Protein AF-A0A350DJL6-F1 (afdb_monomer)

Nearest PDB structures (foldseek):
  5c21-assembly1_B  TM=4.612E-01  e=9.098E-01  Escherichia coli
  5c22-assembly3_C  TM=5.040E-01  e=2.801E+00  Escherichia coli
  5c22-assembly4_D  TM=4.609E-01  e=2.982E+00  Escherichia coli

pLDDT: mean 71.17, std 8.46, range [38.34, 85.5]

Secondary structure (DSSP, 8-state):
-----SSHHHHHHHHHHHHHHHHHHHHHHHHHHHHHHHHHHHHHHHHHHHHHHHHHHHHHHHHHHHHHHTTTS-TTSHHHHHHHHHHHHHHHHHHHHHHHHHH-EEEE-TTS-EEEEPPPPHHHHHHHHHHHHHHHHHHHHHHHHHHHH-

Solvent-accessible surface area (backbone atoms only — not comparable to full-atom values): 8421 Å² total; per-residue (Å²): 139,89,84,92,76,85,69,67,65,61,58,56,49,52,52,52,51,52,50,54,51,50,51,50,50,50,50,53,51,50,52,50,50,52,50,53,52,54,53,52,53,38,51,51,54,55,50,50,43,54,51,49,37,55,52,28,52,52,49,36,52,49,39,53,50,53,50,61,72,46,66,90,58,65,60,86,34,80,65,47,46,54,42,52,53,49,35,52,52,27,51,53,48,34,54,53,38,52,51,47,55,72,70,24,43,82,42,69,47,98,88,72,48,77,43,65,40,63,72,63,54,76,74,54,43,57,52,51,52,54,50,48,56,55,44,67,68,44,50,61,55,53,53,51,50,54,65,74,57,110

Sequence (150 aa):
MATTHNIENKRYRSLIVSIALFLSLIGALLAFTFYTSSLLERNTVLIDQTNQVANSAQAVIKDLFDLDNSYGEDTNSPHIQRVLERLEQNATLITSSINAIEQGGEITDIDGKRYNLPSINSQSQTQITAANEQWQLLEPKIQAYLKDAD

Mean predicted aligned error: 13.46 Å

Radius of gyration: 29.12 Å; Cα contacts (8 Å, |Δi|>4): 93; chains: 1; bounding box: 57×27×102 Å

Structure (mmCIF, N/CA/C/O backbone):
data_AF-A0A350DJL6-F1
#
_entry.id   AF-A0A350DJL6-F1
#
loop_
_atom_site.group_PDB
_atom_site.id
_atom_site.type_symbol
_atom_site.label_atom_id
_atom_site.label_alt_id
_atom_site.label_comp_id
_atom_site.label_asym_id
_atom_site.label_entity_id
_atom_site.label_seq_id
_atom_site.pdbx_PDB_ins_code
_atom_site.Cartn_x
_atom_site.Cartn_y
_atom_site.Cartn_z
_atom_site.occupancy
_atom_site.B_iso_or_equiv
_atom_site.auth_seq_id
_atom_site.auth_comp_id
_atom_site.auth_asym_id
_atom_site.auth_atom_id
_atom_site.pdbx_PDB_model_num
ATOM 1 N N . MET A 1 1 ? 30.913 -11.744 -77.951 1.00 38.34 1 MET A N 1
ATOM 2 C CA . MET A 1 1 ? 31.563 -11.443 -76.657 1.00 38.34 1 MET A CA 1
ATOM 3 C C . MET A 1 1 ? 30.514 -10.822 -75.754 1.00 38.34 1 MET A C 1
ATOM 5 O O . MET A 1 1 ? 29.987 -9.775 -76.099 1.00 38.34 1 MET A O 1
ATOM 9 N N . ALA A 1 2 ? 30.124 -11.523 -74.690 1.00 45.09 2 ALA A N 1
ATOM 10 C CA . ALA A 1 2 ? 29.092 -11.082 -73.758 1.00 45.09 2 ALA A CA 1
ATOM 11 C C . ALA A 1 2 ? 29.742 -10.352 -72.577 1.00 45.09 2 ALA A C 1
ATOM 13 O O . ALA A 1 2 ? 30.612 -10.913 -71.917 1.00 45.09 2 ALA A O 1
ATOM 14 N N . THR A 1 3 ? 29.312 -9.122 -72.301 1.00 50.50 3 THR A N 1
ATOM 15 C CA . THR A 1 3 ? 29.663 -8.387 -71.078 1.00 50.50 3 THR A CA 1
ATOM 16 C C . THR A 1 3 ? 28.389 -7.862 -70.425 1.00 50.50 3 THR A C 1
ATOM 18 O O . THR A 1 3 ? 28.054 -6.684 -70.517 1.00 50.50 3 THR A O 1
ATOM 21 N N . THR A 1 4 ? 27.643 -8.753 -69.776 1.00 51.69 4 THR A N 1
ATOM 22 C CA . THR A 1 4 ? 26.558 -8.400 -68.854 1.00 51.69 4 THR A CA 1
ATOM 23 C C . THR A 1 4 ? 27.162 -8.138 -67.479 1.00 51.69 4 THR A C 1
ATOM 25 O O . THR A 1 4 ? 27.390 -9.073 -66.715 1.00 51.69 4 THR A O 1
ATOM 28 N N . HIS A 1 5 ? 27.462 -6.876 -67.160 1.00 51.88 5 HIS A N 1
ATOM 29 C CA . HIS A 1 5 ? 28.009 -6.501 -65.854 1.00 51.88 5 HIS A CA 1
ATOM 30 C C . HIS A 1 5 ? 27.141 -5.454 -65.129 1.00 51.88 5 HIS A C 1
ATOM 32 O O . HIS A 1 5 ? 27.034 -4.303 -65.538 1.00 51.88 5 HIS A O 1
ATOM 38 N N . ASN A 1 6 ? 26.619 -5.868 -63.966 1.00 55.53 6 ASN A N 1
ATOM 39 C CA . ASN A 1 6 ? 26.509 -5.080 -62.727 1.00 55.53 6 ASN A CA 1
ATOM 40 C C . ASN A 1 6 ? 25.494 -3.921 -62.587 1.00 55.53 6 ASN A C 1
ATOM 42 O O . ASN A 1 6 ? 25.710 -3.047 -61.745 1.00 55.53 6 ASN A O 1
ATOM 46 N N . ILE A 1 7 ? 24.352 -3.919 -63.283 1.00 54.00 7 ILE A N 1
ATOM 47 C CA . ILE A 1 7 ? 23.294 -2.910 -63.017 1.00 54.00 7 ILE A CA 1
ATOM 48 C C . ILE A 1 7 ? 22.159 -3.432 -62.113 1.00 54.00 7 ILE A C 1
ATOM 50 O O . ILE A 1 7 ? 21.553 -2.655 -61.374 1.00 54.00 7 ILE A O 1
ATOM 54 N N . GLU A 1 8 ? 21.925 -4.743 -62.043 1.00 54.84 8 GLU A N 1
ATOM 55 C CA . GLU A 1 8 ? 20.789 -5.286 -61.279 1.00 54.84 8 GLU A CA 1
ATOM 56 C C . GLU A 1 8 ? 21.027 -5.323 -59.757 1.00 54.84 8 GLU A C 1
ATOM 58 O O . GLU A 1 8 ? 20.128 -5.010 -58.979 1.00 54.84 8 GLU A O 1
ATOM 63 N N . ASN A 1 9 ? 22.259 -5.568 -59.303 1.00 58.09 9 ASN A N 1
ATOM 64 C CA . ASN A 1 9 ? 22.575 -5.756 -57.878 1.00 58.09 9 ASN A CA 1
ATOM 65 C C . ASN A 1 9 ? 22.381 -4.478 -57.018 1.00 58.09 9 ASN A C 1
ATOM 67 O O . ASN A 1 9 ? 22.028 -4.546 -55.842 1.00 58.09 9 ASN A O 1
ATOM 71 N N . LYS A 1 10 ? 22.537 -3.276 -57.598 1.00 61.97 10 LYS A N 1
ATOM 72 C CA . LYS A 1 10 ? 22.374 -2.004 -56.858 1.00 61.97 10 LYS A CA 1
ATOM 73 C C . LYS A 1 10 ? 20.912 -1.687 -56.508 1.00 61.97 10 LYS A C 1
ATOM 75 O O . LYS A 1 10 ? 20.663 -1.131 -55.439 1.00 61.97 10 LYS A O 1
ATOM 80 N N . ARG A 1 11 ? 19.951 -2.051 -57.369 1.00 62.94 11 ARG A N 1
ATOM 81 C CA . ARG A 1 11 ? 18.513 -1.787 -57.139 1.00 62.94 11 ARG A CA 1
ATOM 82 C C . ARG A 1 11 ? 17.949 -2.692 -56.046 1.00 62.94 11 ARG A C 1
ATOM 84 O O . ARG A 1 11 ? 17.307 -2.193 -55.126 1.00 62.94 11 ARG A O 1
ATOM 91 N N . TYR A 1 12 ? 18.269 -3.986 -56.088 1.00 70.88 12 TYR A N 1
ATOM 92 C CA . TYR A 1 12 ? 17.877 -4.930 -55.036 1.00 70.88 12 TYR A CA 1
ATOM 93 C C . TYR A 1 12 ? 18.539 -4.606 -53.695 1.00 70.88 12 TYR A C 1
ATOM 95 O O . TYR A 1 12 ? 17.881 -4.657 -52.661 1.00 70.88 12 TYR A O 1
ATOM 103 N N . ARG A 1 13 ? 19.805 -4.169 -53.69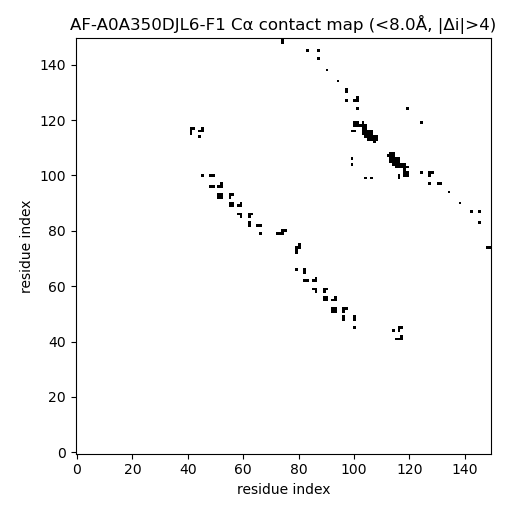4 1.00 74.56 13 ARG A N 1
ATOM 104 C CA . ARG A 1 13 ? 20.486 -3.723 -52.471 1.00 74.56 13 ARG A CA 1
ATOM 105 C C . ARG A 1 13 ? 19.806 -2.510 -51.829 1.00 74.56 13 ARG A C 1
ATOM 107 O O . ARG A 1 13 ? 19.656 -2.490 -50.613 1.00 74.56 13 ARG A O 1
ATOM 114 N N . SER A 1 14 ? 19.360 -1.528 -52.616 1.00 69.12 14 SER A N 1
ATOM 115 C CA . SER A 1 14 ? 18.615 -0.372 -52.087 1.00 69.12 14 SER A CA 1
ATOM 116 C C . SER A 1 14 ? 17.264 -0.779 -51.498 1.00 69.12 14 SER A C 1
ATOM 118 O O . SER A 1 14 ? 16.883 -0.275 -50.444 1.00 69.12 14 SER A O 1
ATOM 120 N N . LEU A 1 15 ? 16.561 -1.712 -52.149 1.00 75.62 15 LEU A N 1
ATOM 121 C CA . LEU A 1 15 ? 15.303 -2.260 -51.644 1.00 75.62 15 LEU A CA 1
ATOM 122 C C . LEU A 1 15 ? 15.523 -2.976 -50.302 1.00 75.62 15 LEU A C 1
ATOM 124 O O . LEU A 1 15 ? 14.853 -2.667 -49.321 1.00 75.62 15 LEU A O 1
ATOM 128 N N . ILE A 1 16 ? 16.514 -3.866 -50.227 1.00 80.56 16 ILE A N 1
ATOM 129 C CA . ILE A 1 16 ? 16.840 -4.623 -49.010 1.00 80.56 16 ILE A CA 1
ATOM 130 C C . ILE A 1 16 ? 17.236 -3.683 -47.864 1.00 80.56 16 ILE A C 1
ATOM 132 O O . ILE A 1 16 ? 16.768 -3.864 -46.744 1.00 80.56 16 ILE A O 1
ATOM 136 N N . VAL A 1 17 ? 18.038 -2.647 -48.135 1.00 81.12 17 VAL A N 1
ATOM 137 C CA . VAL A 1 17 ? 18.412 -1.643 -47.124 1.00 81.12 17 VAL A CA 1
ATOM 138 C C . VAL A 1 17 ? 17.185 -0.881 -46.620 1.00 81.12 17 VAL A C 1
ATOM 140 O O . VAL A 1 17 ? 17.057 -0.682 -45.416 1.00 81.12 17 VAL A O 1
ATOM 143 N N . SER A 1 18 ? 16.257 -0.502 -47.504 1.00 72.12 18 SER A N 1
ATOM 144 C CA . SER A 1 18 ? 15.024 0.180 -47.092 1.00 72.12 18 SER A CA 1
ATOM 145 C C . SER A 1 18 ? 14.106 -0.710 -46.248 1.00 72.12 18 SER A C 1
ATOM 147 O O . SER A 1 18 ? 13.567 -0.245 -45.248 1.00 72.12 18 SER A O 1
ATOM 149 N N . ILE A 1 19 ? 13.998 -2.002 -46.583 1.00 80.94 19 ILE A N 1
ATOM 150 C CA . ILE A 1 19 ? 13.226 -2.983 -45.811 1.00 80.94 19 ILE A CA 1
ATOM 151 C C . ILE A 1 19 ? 13.868 -3.200 -44.440 1.00 80.94 19 ILE A C 1
ATOM 153 O O . ILE A 1 19 ? 13.172 -3.164 -43.432 1.00 80.94 19 ILE A O 1
ATOM 157 N N . ALA A 1 20 ? 15.189 -3.375 -44.376 1.00 82.56 20 ALA A N 1
ATOM 158 C CA . ALA A 1 20 ? 15.901 -3.543 -43.112 1.00 82.56 20 ALA A CA 1
ATOM 159 C C . ALA A 1 20 ? 15.762 -2.307 -42.208 1.00 82.56 20 ALA A C 1
ATOM 161 O O . ALA A 1 20 ? 15.529 -2.440 -41.008 1.00 82.56 20 ALA A O 1
ATOM 162 N N . LEU A 1 21 ? 15.849 -1.105 -42.787 1.00 82.75 21 LEU A N 1
ATOM 163 C CA . LEU A 1 21 ? 15.653 0.147 -42.061 1.00 82.75 21 LEU A CA 1
ATOM 164 C C . LEU A 1 21 ? 14.215 0.276 -41.549 1.00 82.75 21 LEU A C 1
ATOM 166 O O . LEU A 1 21 ? 14.009 0.627 -40.392 1.00 82.75 21 LEU A O 1
ATOM 170 N N . PHE A 1 22 ? 13.229 -0.06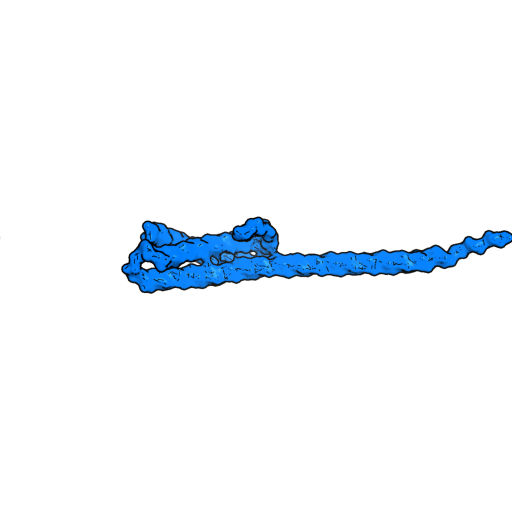8 -42.376 1.00 82.88 22 PHE A N 1
ATOM 171 C CA . PHE A 1 22 ? 11.820 -0.051 -41.993 1.00 82.88 22 PHE A CA 1
ATOM 172 C C . PHE A 1 22 ? 11.505 -1.063 -40.882 1.00 82.88 22 PHE A C 1
ATOM 174 O O . PHE A 1 22 ? 10.864 -0.710 -39.895 1.00 82.88 22 PHE A O 1
ATOM 181 N N . LEU A 1 23 ? 12.014 -2.294 -40.988 1.00 85.50 23 LEU A N 1
ATOM 182 C CA . LEU A 1 23 ? 11.863 -3.323 -39.955 1.00 85.50 23 LEU A CA 1
ATOM 183 C C . LEU A 1 23 ? 12.541 -2.922 -38.641 1.00 85.50 23 LEU A C 1
ATOM 185 O O . LEU A 1 23 ? 11.974 -3.145 -37.574 1.00 85.50 23 LEU A O 1
ATOM 189 N N . SER A 1 24 ? 13.714 -2.286 -38.708 1.00 83.12 24 SER A N 1
ATOM 190 C CA . SER A 1 24 ? 14.387 -1.729 -37.529 1.00 83.12 24 SER A CA 1
ATOM 191 C C . SER A 1 24 ? 13.529 -0.656 -36.852 1.00 83.12 24 SER A C 1
ATOM 193 O O . SER A 1 24 ? 13.359 -0.664 -35.634 1.00 83.12 24 SER A O 1
ATOM 195 N N . LEU A 1 25 ? 12.907 0.218 -37.648 1.00 81.94 25 LEU A N 1
ATOM 196 C CA . LEU A 1 25 ? 12.036 1.279 -37.147 1.00 81.94 25 LEU A CA 1
ATOM 197 C C . LEU A 1 25 ? 10.765 0.718 -36.492 1.00 81.94 25 LEU A C 1
ATOM 199 O O . LE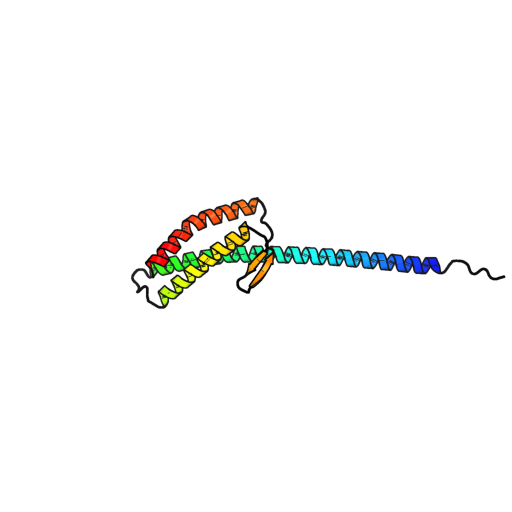U A 1 25 ? 10.379 1.178 -35.421 1.00 81.94 25 LEU A O 1
ATOM 203 N N . ILE A 1 26 ? 10.161 -0.320 -37.081 1.00 80.62 26 ILE A N 1
ATOM 204 C CA . ILE A 1 26 ? 9.037 -1.054 -36.477 1.00 80.62 26 ILE A CA 1
ATOM 205 C C . ILE A 1 26 ? 9.461 -1.702 -35.157 1.00 80.62 26 ILE A C 1
ATOM 207 O O . ILE A 1 26 ? 8.751 -1.578 -34.162 1.00 80.62 26 ILE A O 1
ATOM 211 N N . GLY A 1 27 ? 10.617 -2.370 -35.129 1.00 81.75 27 GLY A N 1
ATOM 212 C CA . GLY A 1 27 ? 11.143 -3.000 -33.919 1.00 81.75 27 GLY A CA 1
ATOM 213 C C . GLY A 1 27 ? 11.352 -1.994 -32.786 1.00 81.75 27 GLY A C 1
ATOM 214 O O . GLY A 1 27 ? 10.934 -2.243 -31.656 1.00 81.75 27 GLY A O 1
ATOM 215 N N . ALA A 1 28 ? 11.919 -0.827 -33.099 1.00 78.56 28 ALA A N 1
ATOM 216 C CA . ALA A 1 28 ? 12.086 0.263 -32.142 1.00 78.56 28 ALA A CA 1
ATOM 217 C C . ALA A 1 28 ? 10.738 0.793 -31.627 1.00 78.56 28 ALA A C 1
ATOM 219 O O . ALA A 1 28 ? 10.581 1.011 -30.426 1.00 78.56 28 ALA A O 1
ATOM 220 N N . LEU A 1 29 ? 9.748 0.953 -32.512 1.00 76.62 29 LEU A N 1
ATOM 221 C CA . LEU A 1 29 ? 8.416 1.427 -32.138 1.00 76.62 29 LEU A CA 1
ATOM 222 C C . LEU A 1 29 ? 7.681 0.426 -31.238 1.00 76.62 29 LEU A C 1
ATOM 224 O O . LEU A 1 29 ? 7.036 0.824 -30.270 1.00 76.62 29 LEU A O 1
ATOM 228 N N . LEU A 1 30 ? 7.800 -0.873 -31.527 1.00 74.56 30 LEU A N 1
ATOM 229 C CA . LEU A 1 30 ? 7.231 -1.939 -30.703 1.00 74.56 30 LEU A CA 1
ATOM 230 C C . LEU A 1 30 ? 7.888 -1.983 -29.327 1.00 74.56 30 LEU A C 1
ATOM 232 O O . LEU A 1 30 ? 7.180 -2.024 -28.326 1.00 74.56 30 LEU A O 1
ATOM 236 N N . ALA A 1 31 ? 9.219 -1.917 -29.262 1.00 69.81 31 ALA A N 1
ATOM 237 C CA . ALA A 1 31 ? 9.944 -1.873 -27.996 1.00 69.81 31 ALA A CA 1
ATOM 238 C C . ALA A 1 31 ? 9.536 -0.656 -27.152 1.00 69.81 31 ALA A C 1
ATOM 240 O O . ALA A 1 31 ? 9.289 -0.792 -25.956 1.00 69.81 31 ALA A O 1
ATOM 241 N N . PHE A 1 32 ? 9.398 0.515 -27.781 1.00 70.06 32 PHE A N 1
ATOM 242 C CA . PHE A 1 32 ? 8.912 1.721 -27.116 1.00 70.06 32 PHE A CA 1
ATOM 243 C C . PHE A 1 32 ? 7.475 1.554 -26.613 1.00 70.06 32 PHE A C 1
ATOM 245 O O . PHE A 1 32 ? 7.194 1.837 -25.453 1.00 70.06 32 PHE A O 1
ATOM 252 N N . THR A 1 33 ? 6.582 1.029 -27.454 1.00 64.12 33 THR A N 1
ATOM 253 C CA . THR A 1 33 ? 5.176 0.800 -27.094 1.00 64.12 33 THR A CA 1
ATOM 254 C C . THR A 1 33 ? 5.064 -0.174 -25.923 1.00 64.12 33 THR A C 1
ATOM 256 O O . THR A 1 33 ? 4.386 0.130 -24.948 1.00 64.12 33 THR A O 1
ATOM 259 N N . PHE A 1 34 ? 5.787 -1.297 -25.959 1.00 62.34 34 PHE A N 1
ATOM 260 C CA . PHE A 1 34 ? 5.832 -2.253 -24.851 1.00 62.34 34 PHE A CA 1
ATOM 261 C C . PHE A 1 34 ? 6.407 -1.645 -2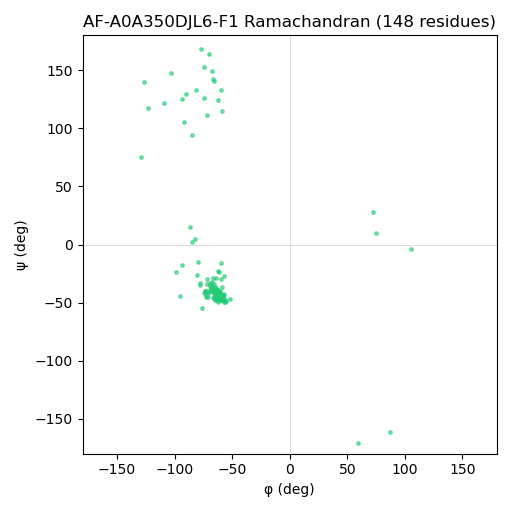3.572 1.00 62.34 34 PHE A C 1
ATOM 263 O O . PHE A 1 34 ? 5.862 -1.871 -22.493 1.00 62.34 34 PHE A O 1
ATOM 270 N N . TYR A 1 35 ? 7.479 -0.858 -23.677 1.00 66.69 35 TYR A N 1
ATOM 271 C CA . TYR A 1 35 ? 8.067 -0.171 -22.531 1.00 66.69 35 TYR A CA 1
ATOM 272 C C . TYR A 1 35 ? 7.073 0.806 -21.892 1.00 66.69 35 TYR A C 1
ATOM 274 O O . TYR A 1 35 ? 6.869 0.773 -20.679 1.00 66.69 35 TYR A O 1
ATOM 282 N N . THR A 1 36 ? 6.402 1.631 -22.701 1.00 58.59 36 THR A N 1
ATOM 283 C CA . THR A 1 36 ? 5.376 2.563 -22.225 1.00 58.59 36 THR A CA 1
ATOM 284 C C . THR A 1 36 ? 4.184 1.828 -21.618 1.00 58.59 36 THR A C 1
ATOM 286 O O . THR A 1 36 ? 3.752 2.201 -20.531 1.00 58.59 36 THR A O 1
ATOM 289 N N . SER A 1 37 ? 3.685 0.766 -22.257 1.00 61.97 37 SER A N 1
ATOM 290 C CA . SER A 1 37 ? 2.602 -0.059 -21.710 1.00 61.97 37 SER A CA 1
ATOM 291 C C . SER A 1 37 ? 2.981 -0.687 -20.367 1.00 61.97 37 SE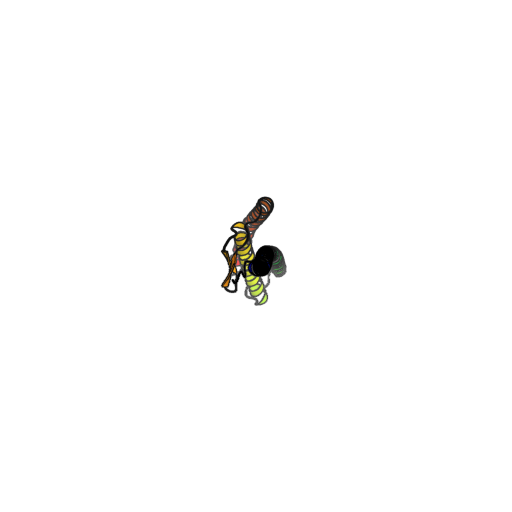R A C 1
ATOM 293 O O . SER A 1 37 ? 2.189 -0.620 -19.433 1.00 61.97 37 SER A O 1
ATOM 295 N N . SER A 1 38 ? 4.204 -1.212 -20.226 1.00 61.06 38 SER A N 1
ATOM 296 C CA . SER A 1 38 ? 4.678 -1.791 -18.961 1.00 61.06 38 SER A CA 1
ATOM 297 C C . SER A 1 38 ? 4.849 -0.740 -17.859 1.00 61.06 38 SER A C 1
ATOM 299 O O . SER A 1 38 ? 4.571 -1.017 -16.694 1.00 61.06 38 SER A O 1
ATOM 301 N N . LEU A 1 39 ? 5.275 0.479 -18.204 1.00 60.44 39 LEU A N 1
ATOM 302 C CA . LEU A 1 39 ? 5.357 1.587 -17.250 1.00 60.44 39 LEU A CA 1
ATOM 303 C C . LEU A 1 39 ? 3.962 2.018 -16.766 1.00 60.44 39 LEU A C 1
ATOM 305 O O . LEU A 1 39 ? 3.780 2.301 -15.583 1.00 60.44 39 LEU A O 1
ATOM 309 N N . LEU A 1 40 ? 2.983 2.046 -17.675 1.00 58.94 40 LEU A N 1
ATOM 310 C CA . LEU A 1 40 ? 1.598 2.392 -17.361 1.00 58.94 40 LEU A CA 1
ATOM 311 C C . LEU A 1 40 ? 0.975 1.354 -16.420 1.00 58.94 40 LEU A C 1
ATOM 313 O O . LEU A 1 40 ? 0.435 1.725 -15.384 1.00 58.94 40 LEU A O 1
ATOM 317 N N . GLU A 1 41 ? 1.138 0.067 -16.736 1.00 60.03 41 GLU A N 1
ATOM 318 C CA . GLU A 1 41 ? 0.653 -1.054 -15.924 1.00 60.03 41 GLU A CA 1
ATOM 319 C C . GLU A 1 41 ? 1.217 -1.014 -14.494 1.00 60.03 41 GLU A C 1
ATOM 321 O O . GLU A 1 41 ? 0.463 -1.094 -13.527 1.00 60.03 41 GLU A O 1
ATOM 326 N N . ARG A 1 42 ? 2.530 -0.790 -14.339 1.00 63.06 42 ARG A N 1
ATOM 327 C CA . ARG A 1 42 ? 3.184 -0.697 -13.019 1.00 63.06 42 ARG A CA 1
ATOM 328 C C . ARG A 1 42 ? 2.668 0.468 -12.174 1.00 63.06 42 ARG A C 1
ATOM 330 O O . ARG A 1 42 ? 2.472 0.309 -10.971 1.00 63.06 42 ARG A O 1
ATOM 337 N N . ASN A 1 43 ? 2.437 1.628 -12.788 1.00 65.88 43 ASN A N 1
ATOM 338 C CA . ASN A 1 43 ? 1.894 2.790 -12.083 1.00 65.88 43 ASN A CA 1
ATOM 339 C C . ASN A 1 43 ? 0.428 2.575 -11.682 1.00 65.88 43 ASN A C 1
ATOM 341 O O . ASN A 1 43 ? 0.028 3.014 -10.607 1.00 65.88 43 ASN A O 1
ATOM 345 N N . THR A 1 44 ? -0.362 1.878 -12.506 1.00 69.62 44 THR A N 1
ATOM 346 C CA . THR A 1 44 ? -1.754 1.542 -12.179 1.00 69.62 44 THR A CA 1
ATOM 347 C C . THR A 1 44 ? -1.847 0.664 -10.933 1.00 69.62 44 THR A C 1
ATOM 349 O O . THR A 1 44 ? -2.655 0.973 -10.063 1.00 69.62 44 THR A O 1
ATOM 352 N N . VAL A 1 45 ? -0.997 -0.361 -10.791 1.00 69.06 45 VAL A N 1
ATOM 353 C CA . VAL A 1 45 ? -1.006 -1.234 -9.598 1.00 69.06 45 VAL A CA 1
ATOM 354 C C . VAL A 1 45 ? -0.644 -0.454 -8.329 1.00 69.06 45 VAL A C 1
ATOM 356 O O . VAL A 1 45 ? -1.276 -0.630 -7.292 1.00 69.06 45 VAL A O 1
ATOM 359 N N . LEU A 1 46 ? 0.330 0.457 -8.399 1.00 69.62 46 LEU A N 1
ATOM 360 C CA . LEU A 1 46 ? 0.713 1.280 -7.248 1.00 69.62 46 LEU A CA 1
ATOM 361 C C . LEU A 1 46 ? -0.401 2.250 -6.819 1.00 69.62 46 LEU A C 1
ATOM 363 O O . LEU A 1 46 ? -0.647 2.442 -5.625 1.00 69.62 46 LEU A O 1
ATOM 367 N N . ILE A 1 47 ? -1.091 2.848 -7.793 1.00 74.12 47 ILE A N 1
ATOM 368 C CA . ILE A 1 47 ? -2.251 3.711 -7.541 1.00 74.12 47 ILE A CA 1
ATOM 369 C C . ILE A 1 47 ? -3.389 2.905 -6.908 1.00 74.12 47 ILE A C 1
ATOM 371 O O . ILE A 1 47 ? -4.004 3.375 -5.953 1.00 74.12 47 ILE A O 1
ATOM 375 N N . ASP A 1 48 ? -3.647 1.695 -7.402 1.00 72.12 48 ASP A N 1
ATOM 376 C CA . ASP A 1 48 ? -4.684 0.813 -6.869 1.00 72.12 48 ASP A CA 1
ATOM 377 C C . ASP A 1 48 ? -4.415 0.423 -5.407 1.00 72.12 48 ASP A C 1
ATOM 379 O O . ASP A 1 48 ? -5.274 0.624 -4.551 1.00 72.12 48 ASP A O 1
ATOM 383 N N . GLN A 1 49 ? -3.183 0.011 -5.084 1.00 71.19 49 GLN A N 1
ATOM 384 C CA . GLN A 1 49 ? -2.772 -0.297 -3.707 1.00 71.19 49 GLN A CA 1
ATOM 385 C C . GLN A 1 49 ? -2.902 0.915 -2.772 1.00 71.19 49 GLN A C 1
ATOM 387 O O . GLN A 1 49 ? -3.380 0.794 -1.645 1.00 71.19 49 GLN A O 1
ATOM 392 N N . THR A 1 50 ? -2.543 2.112 -3.243 1.00 73.75 50 THR A N 1
ATOM 393 C CA . THR A 1 50 ? -2.687 3.343 -2.445 1.00 73.75 50 THR A CA 1
ATOM 394 C C . THR A 1 50 ? -4.160 3.685 -2.193 1.00 73.75 50 THR A C 1
ATOM 396 O O . THR A 1 50 ? -4.537 4.060 -1.081 1.00 73.75 50 THR A O 1
ATOM 399 N N . ASN A 1 51 ? -5.016 3.520 -3.206 1.00 72.56 51 ASN A N 1
ATOM 400 C CA . ASN A 1 51 ? -6.461 3.701 -3.060 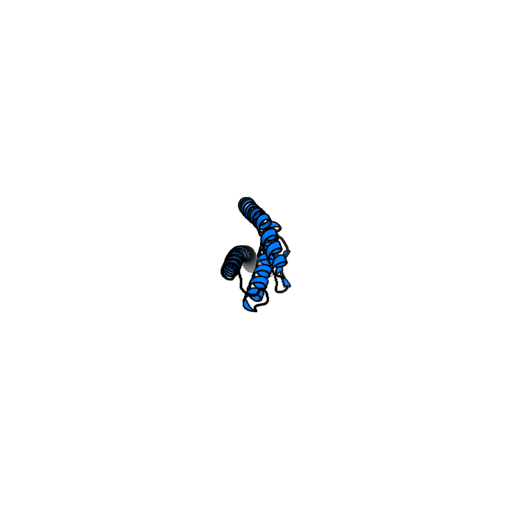1.00 72.56 51 ASN A CA 1
ATOM 401 C C . ASN A 1 51 ? -7.067 2.664 -2.110 1.00 72.56 51 ASN A C 1
ATOM 403 O O . ASN A 1 51 ? -7.962 3.001 -1.335 1.00 72.56 51 ASN A O 1
ATOM 407 N N . GLN A 1 52 ? -6.570 1.427 -2.139 1.00 74.44 52 GLN A N 1
ATOM 408 C CA . GLN A 1 52 ? -6.995 0.372 -1.227 1.00 74.44 52 GLN A CA 1
ATOM 409 C C . GLN A 1 52 ? -6.700 0.759 0.227 1.00 74.44 52 GLN A C 1
ATOM 411 O O . GLN A 1 52 ? -7.617 0.727 1.042 1.00 74.44 52 GLN A O 1
ATOM 416 N N . VAL A 1 53 ? -5.493 1.250 0.536 1.00 74.44 53 VAL A N 1
ATOM 417 C CA . VAL A 1 53 ? -5.156 1.768 1.879 1.00 74.44 53 VAL A CA 1
ATOM 418 C C . VAL A 1 53 ? -6.124 2.873 2.312 1.00 74.44 53 VAL A C 1
ATOM 420 O O . VAL A 1 53 ? -6.664 2.824 3.416 1.00 74.44 53 VAL A O 1
ATOM 423 N N . ALA A 1 54 ? -6.386 3.856 1.446 1.00 71.44 54 ALA A N 1
ATOM 424 C CA . ALA A 1 54 ? -7.262 4.981 1.775 1.00 71.44 54 ALA A CA 1
ATOM 425 C C . ALA A 1 54 ? -8.723 4.557 2.017 1.00 71.44 54 ALA A C 1
ATOM 427 O O . ALA A 1 54 ? -9.377 5.076 2.926 1.00 71.44 54 ALA A O 1
ATOM 428 N N . ASN A 1 55 ? -9.237 3.621 1.218 1.00 70.88 55 ASN A N 1
ATOM 429 C CA . ASN A 1 55 ? -10.595 3.098 1.360 1.00 70.88 55 ASN A CA 1
ATOM 430 C C . ASN A 1 55 ? -10.729 2.222 2.608 1.00 70.88 55 ASN A C 1
ATOM 432 O O . ASN A 1 55 ? -11.674 2.399 3.377 1.00 70.88 55 ASN A O 1
ATOM 436 N N . SER A 1 56 ? -9.767 1.329 2.847 1.00 66.94 56 SER A N 1
ATOM 437 C CA . SER A 1 56 ? -9.747 0.475 4.034 1.00 66.94 56 SER A CA 1
ATOM 438 C C . SER A 1 56 ? -9.634 1.304 5.311 1.00 66.94 56 SER A C 1
ATOM 440 O O . SER A 1 56 ? -10.346 1.030 6.270 1.00 66.94 56 SER A O 1
ATOM 442 N N . ALA A 1 57 ? -8.831 2.375 5.324 1.00 67.31 57 ALA A N 1
ATOM 443 C CA . ALA A 1 57 ? -8.742 3.276 6.475 1.00 67.31 57 ALA A CA 1
ATOM 444 C C . ALA A 1 57 ? -10.082 3.969 6.776 1.00 67.31 57 ALA A C 1
ATOM 446 O O . ALA A 1 57 ? -10.496 4.047 7.931 1.00 67.31 57 ALA A O 1
ATOM 447 N N . GLN A 1 58 ? -10.800 4.433 5.747 1.00 64.75 58 GLN A N 1
ATOM 448 C CA . GLN A 1 58 ? -12.140 5.006 5.920 1.00 64.75 58 GLN A CA 1
ATOM 449 C C . GLN A 1 58 ? -13.149 3.972 6.429 1.00 64.75 58 GLN A C 1
ATOM 451 O O . GLN A 1 58 ? -13.983 4.302 7.271 1.00 64.75 58 GLN A O 1
ATOM 456 N N . ALA A 1 59 ? -13.064 2.732 5.943 1.00 67.69 59 ALA A N 1
ATOM 457 C CA . ALA A 1 59 ? -13.914 1.642 6.401 1.00 67.69 59 ALA A CA 1
ATOM 458 C C . ALA A 1 59 ? -13.633 1.283 7.868 1.00 67.69 59 ALA A C 1
ATOM 460 O O . ALA A 1 59 ? -14.574 1.220 8.647 1.00 67.69 59 ALA A O 1
ATOM 461 N N . VAL A 1 60 ? -12.361 1.180 8.275 1.00 69.38 60 VAL A N 1
ATOM 462 C CA . VAL A 1 60 ? -11.954 1.006 9.683 1.00 69.38 60 VAL A CA 1
ATOM 463 C C . VAL A 1 60 ? -12.520 2.121 10.558 1.00 69.38 60 VAL A C 1
ATOM 465 O O . VAL A 1 60 ? -13.121 1.843 11.588 1.00 69.38 60 VAL A O 1
ATOM 468 N N . ILE A 1 61 ? -12.372 3.386 10.150 1.00 65.88 61 ILE A N 1
ATOM 469 C CA . ILE A 1 61 ? -12.903 4.526 10.913 1.00 65.88 61 ILE A CA 1
ATOM 470 C C . ILE A 1 61 ? -14.421 4.410 11.059 1.00 65.88 61 ILE A C 1
ATOM 472 O O . ILE A 1 61 ? -14.940 4.568 12.160 1.00 65.88 61 ILE A O 1
ATOM 476 N N . LYS A 1 62 ? -15.132 4.117 9.966 1.00 68.25 62 LYS A N 1
ATOM 477 C CA . LYS A 1 62 ? -16.583 3.924 9.994 1.00 68.25 62 LYS A CA 1
ATOM 478 C C . LYS A 1 62 ? -16.980 2.787 10.934 1.00 68.25 62 LYS A C 1
ATOM 480 O O . LYS A 1 62 ? -17.877 2.979 11.742 1.00 68.25 62 LYS A O 1
ATOM 485 N N . ASP A 1 63 ? -16.312 1.645 10.836 1.00 66.06 63 ASP A N 1
ATOM 486 C CA . ASP A 1 63 ? -16.619 0.458 11.631 1.00 66.06 63 ASP A CA 1
ATOM 487 C C . ASP A 1 63 ? -16.388 0.719 13.121 1.00 66.06 63 ASP A C 1
ATOM 489 O O . ASP A 1 63 ? -17.231 0.366 13.938 1.00 66.06 63 ASP A O 1
ATOM 493 N N . LEU A 1 64 ? -15.314 1.431 13.473 1.00 68.19 64 LEU A N 1
ATOM 494 C CA . LEU A 1 64 ? -15.066 1.876 14.845 1.00 68.19 64 LEU A CA 1
ATOM 495 C C . LEU A 1 64 ? -16.155 2.832 15.358 1.00 68.19 64 LEU A C 1
ATOM 497 O O . LEU A 1 64 ? -16.579 2.707 16.502 1.00 68.19 64 LEU A O 1
ATOM 501 N N . PHE A 1 65 ? -16.632 3.766 14.529 1.00 65.00 65 PHE A N 1
ATOM 502 C CA . PHE A 1 65 ? -17.736 4.658 14.903 1.00 65.00 65 PHE A CA 1
ATOM 503 C C . PHE A 1 65 ? -19.076 3.925 15.022 1.00 65.00 65 PHE A C 1
ATOM 505 O O . PHE A 1 65 ? -19.861 4.239 15.913 1.00 65.00 65 PHE A O 1
ATOM 512 N N . ASP A 1 66 ? -19.359 2.969 14.139 1.00 63.09 66 ASP A N 1
ATOM 513 C CA . ASP A 1 66 ? -20.567 2.145 14.213 1.00 63.09 66 ASP A CA 1
ATOM 514 C C . ASP A 1 66 ? -20.549 1.306 15.508 1.00 63.09 66 ASP A C 1
ATOM 516 O O . ASP A 1 66 ? -21.551 1.256 16.216 1.00 63.09 66 ASP A O 1
ATOM 520 N N . LEU A 1 67 ? -19.393 0.747 15.884 1.00 66.88 67 LEU A N 1
ATOM 521 C CA . LEU A 1 67 ? -19.200 0.013 17.142 1.00 66.88 67 LEU A CA 1
ATOM 522 C C . LEU A 1 67 ? -19.347 0.895 18.393 1.00 66.88 67 LEU A C 1
ATOM 524 O O . LEU A 1 67 ? -19.963 0.469 19.368 1.00 66.88 67 LEU A O 1
ATOM 528 N N . ASP A 1 68 ? -18.825 2.125 18.368 1.00 63.62 68 ASP A N 1
ATOM 529 C CA . ASP A 1 68 ? -19.004 3.102 19.454 1.00 63.62 68 ASP A CA 1
ATOM 530 C C . ASP A 1 68 ? -20.477 3.526 19.601 1.00 63.62 68 ASP A C 1
ATOM 532 O O . ASP A 1 68 ? -21.004 3.634 20.707 1.00 63.62 68 ASP A O 1
ATOM 536 N N . ASN A 1 69 ? -21.194 3.690 18.486 1.00 60.97 69 ASN A N 1
ATOM 537 C CA . ASN A 1 69 ? -22.623 4.013 18.506 1.00 60.97 69 ASN A CA 1
ATOM 538 C C . ASN A 1 69 ? -23.501 2.833 18.952 1.00 60.97 69 ASN A C 1
ATOM 540 O O . ASN A 1 69 ? -24.557 3.049 19.549 1.00 60.97 69 ASN A O 1
ATOM 544 N N . SER A 1 70 ? -23.067 1.601 18.686 1.00 60.62 70 SER A N 1
ATOM 545 C CA . SER A 1 70 ? -23.703 0.368 19.160 1.00 60.62 70 SER A CA 1
ATOM 546 C C . SER A 1 70 ? -23.221 -0.061 20.554 1.00 60.62 70 SER A C 1
ATOM 548 O O . SER A 1 70 ? -23.472 -1.189 20.985 1.00 60.62 70 SER A O 1
ATOM 550 N N . TYR A 1 71 ? -22.550 0.822 21.302 1.00 61.31 71 TYR A N 1
ATOM 551 C CA . TYR A 1 71 ? -22.076 0.531 22.652 1.00 61.31 71 TYR A CA 1
ATOM 552 C C . TYR A 1 71 ? -23.237 0.145 23.589 1.00 61.31 71 TYR A C 1
ATOM 554 O O . TYR A 1 71 ? -24.116 0.953 23.899 1.00 61.31 71 TYR A O 1
ATOM 562 N N . GLY A 1 72 ? -23.231 -1.109 24.054 1.00 61.03 72 GLY A N 1
ATOM 563 C CA . GLY A 1 72 ? -24.296 -1.708 24.871 1.00 61.03 72 GLY A CA 1
ATOM 564 C C . GLY A 1 72 ? -25.197 -2.705 24.129 1.00 61.03 72 GLY A C 1
ATOM 565 O O . GLY A 1 72 ? -26.063 -3.315 24.758 1.00 61.03 72 GLY A O 1
ATOM 566 N N . GLU A 1 73 ? -24.997 -2.892 22.824 1.00 62.69 73 GLU A N 1
ATOM 567 C CA . GLU A 1 73 ? -25.584 -3.984 22.043 1.00 62.69 73 GLU A CA 1
ATOM 568 C C . GLU A 1 73 ? -24.866 -5.318 22.353 1.00 62.69 73 GLU A C 1
ATOM 570 O O . GLU A 1 73 ? -23.706 -5.328 22.766 1.00 62.69 73 GLU A O 1
ATOM 575 N N . ASP A 1 74 ? -25.556 -6.456 22.202 1.00 69.06 74 ASP A N 1
ATOM 576 C CA . ASP A 1 74 ? -24.947 -7.777 22.427 1.00 69.06 74 ASP A CA 1
ATOM 577 C C . ASP A 1 74 ? -23.804 -7.995 21.425 1.00 69.06 74 ASP A C 1
ATOM 579 O O . ASP A 1 74 ? -24.013 -7.927 20.206 1.00 69.06 74 ASP A O 1
ATOM 583 N N . THR A 1 75 ? -22.604 -8.280 21.936 1.00 67.69 75 THR A N 1
ATOM 584 C CA . THR A 1 75 ? -21.405 -8.542 21.130 1.00 67.69 75 THR A CA 1
ATOM 585 C C . THR A 1 75 ? -21.572 -9.768 20.231 1.00 67.69 75 THR A C 1
ATOM 587 O O . THR A 1 75 ? -20.984 -9.834 19.155 1.00 67.69 75 THR A O 1
ATOM 590 N N . ASN A 1 76 ? -22.470 -10.692 20.592 1.00 70.81 76 ASN A N 1
ATOM 591 C CA . ASN A 1 76 ? -22.820 -11.862 19.785 1.00 70.81 76 ASN A CA 1
ATOM 592 C C . ASN A 1 76 ? -23.891 -11.580 18.724 1.00 70.81 76 ASN A C 1
ATOM 594 O O . ASN A 1 76 ? -24.332 -12.495 18.022 1.00 70.81 76 ASN A O 1
ATOM 598 N N . SER A 1 77 ? -24.365 -10.338 18.606 1.00 73.81 77 SER A N 1
ATOM 599 C CA . SER A 1 77 ? -25.365 -10.011 17.599 1.00 73.81 77 SER A CA 1
ATOM 600 C C . SER A 1 77 ? -24.771 -10.141 16.183 1.00 73.81 77 SER A C 1
ATOM 602 O O . SER A 1 77 ? -23.627 -9.744 15.937 1.00 73.81 77 SER A O 1
ATOM 604 N N . PRO A 1 78 ? -25.549 -10.625 15.192 1.00 79.56 78 PRO A N 1
ATOM 605 C CA . PRO A 1 78 ? -25.081 -10.738 13.804 1.00 79.56 78 PRO A CA 1
ATOM 606 C C . PRO A 1 78 ? -24.657 -9.405 13.169 1.00 79.56 78 PRO A C 1
ATOM 608 O O . PRO A 1 78 ? -24.058 -9.386 12.090 1.00 79.56 78 PRO A O 1
ATOM 611 N N . HIS A 1 79 ? -25.046 -8.281 13.773 1.00 75.31 79 HIS A N 1
ATOM 612 C CA . HIS A 1 79 ? -24.611 -6.958 13.357 1.00 75.31 79 HIS A CA 1
ATOM 613 C C . HIS A 1 79 ? -23.177 -6.686 13.818 1.00 75.31 79 HIS A C 1
ATOM 615 O O . HIS A 1 79 ? -22.333 -6.421 12.962 1.00 75.31 79 HIS A O 1
ATOM 621 N N . ILE A 1 80 ? -22.901 -6.834 15.118 1.00 76.12 80 ILE A N 1
ATOM 622 C CA . ILE A 1 80 ? -21.581 -6.589 15.713 1.00 76.12 80 ILE A CA 1
ATOM 623 C C . ILE A 1 80 ? -20.529 -7.532 15.126 1.00 76.12 80 ILE A C 1
ATOM 625 O O . ILE A 1 80 ? -19.496 -7.058 14.665 1.00 76.12 80 ILE A O 1
ATOM 629 N N . GLN A 1 81 ? -20.827 -8.830 14.996 1.00 81.19 81 GLN A N 1
ATOM 630 C CA . GLN A 1 81 ? -19.891 -9.799 14.403 1.00 81.19 81 GLN A CA 1
ATOM 631 C C . GLN A 1 81 ? -19.448 -9.417 12.983 1.00 81.19 81 GLN A C 1
ATOM 633 O O . GLN A 1 81 ? -18.263 -9.472 12.669 1.00 81.19 81 GLN A O 1
ATOM 638 N N . ARG A 1 82 ? -20.372 -8.950 12.126 1.00 81.31 82 ARG A N 1
ATOM 639 C CA . ARG A 1 82 ? -20.004 -8.488 10.774 1.00 81.31 82 ARG A CA 1
ATOM 640 C C . ARG A 1 82 ? -19.128 -7.242 10.788 1.00 81.31 82 ARG A C 1
ATOM 642 O O . ARG A 1 82 ? -18.346 -7.047 9.861 1.00 81.31 82 ARG A O 1
ATOM 649 N N . VAL A 1 83 ? -19.329 -6.353 11.757 1.00 77.19 83 VAL A N 1
ATOM 650 C CA . VAL A 1 83 ? -18.539 -5.123 11.866 1.00 77.19 83 VAL A CA 1
ATOM 651 C C . VAL A 1 83 ? -17.132 -5.463 12.366 1.00 77.19 83 VAL A C 1
ATOM 653 O O . VAL A 1 83 ? -16.171 -4.949 11.805 1.00 77.19 83 VAL A O 1
ATOM 656 N N . LEU A 1 84 ? -17.000 -6.395 13.318 1.00 79.31 84 LEU A N 1
ATOM 657 C CA . LEU A 1 84 ? -15.711 -6.911 13.798 1.00 79.31 84 LEU A CA 1
ATOM 658 C C . LEU A 1 84 ? -14.933 -7.649 12.693 1.00 79.31 84 LEU A C 1
ATOM 660 O O . LEU A 1 84 ? -13.772 -7.323 12.459 1.00 79.31 84 LEU A O 1
ATOM 664 N N . GLU A 1 85 ? -15.574 -8.554 11.941 1.00 83.75 85 GLU A N 1
ATOM 665 C CA . GLU A 1 85 ? -14.941 -9.230 10.792 1.00 83.75 85 GLU A CA 1
ATOM 666 C C . GLU A 1 85 ? -14.439 -8.223 9.748 1.00 83.75 85 GLU A C 1
ATOM 668 O O . GLU A 1 85 ? -13.326 -8.339 9.233 1.00 83.75 85 GLU A O 1
ATOM 673 N N . ARG A 1 86 ? -15.255 -7.211 9.422 1.00 78.25 86 ARG A N 1
ATOM 674 C CA . ARG A 1 86 ? -14.882 -6.184 8.442 1.00 78.25 86 ARG A CA 1
ATOM 675 C C . ARG A 1 86 ? -13.734 -5.311 8.952 1.00 78.25 86 ARG A C 1
ATOM 677 O O . ARG A 1 86 ? -12.839 -4.974 8.176 1.00 78.25 86 ARG A O 1
ATOM 684 N N . LEU A 1 87 ? -13.733 -4.986 10.242 1.00 77.31 87 LEU A N 1
ATOM 685 C CA . LEU A 1 87 ? -12.661 -4.246 10.898 1.00 77.31 87 LEU A CA 1
ATOM 686 C C . LEU A 1 87 ? -11.333 -5.018 10.831 1.00 77.31 87 LEU A C 1
ATOM 688 O O . LEU A 1 87 ? -10.320 -4.441 10.436 1.00 77.31 87 LEU A O 1
ATOM 692 N N . GLU A 1 88 ? -11.343 -6.319 11.134 1.00 82.94 88 GLU A N 1
ATOM 693 C CA . GLU A 1 88 ? -10.164 -7.193 11.052 1.00 82.94 88 GLU A CA 1
ATOM 694 C C . GLU A 1 88 ? -9.644 -7.333 9.611 1.00 82.94 88 GLU A C 1
ATOM 696 O O . GLU A 1 88 ? -8.444 -7.177 9.351 1.00 82.94 88 GLU A O 1
ATOM 701 N N . GLN A 1 89 ? -10.544 -7.569 8.651 1.00 82.75 89 GLN A N 1
ATOM 702 C CA . GLN A 1 89 ? -10.195 -7.672 7.233 1.00 82.75 89 GLN A CA 1
ATOM 703 C C . GLN A 1 89 ? -9.554 -6.381 6.721 1.00 82.75 89 GLN A C 1
ATOM 705 O O . GLN A 1 89 ? -8.495 -6.420 6.094 1.00 82.75 89 GLN A O 1
ATOM 710 N N . ASN A 1 90 ? -10.155 -5.226 7.017 1.00 73.44 90 ASN A N 1
ATOM 711 C CA . ASN A 1 90 ? -9.629 -3.941 6.569 1.00 73.44 90 ASN A CA 1
ATOM 712 C C . ASN A 1 90 ? -8.304 -3.592 7.252 1.00 73.44 90 ASN A C 1
ATOM 714 O O . ASN A 1 90 ? -7.414 -3.060 6.590 1.00 73.44 90 ASN A O 1
ATOM 718 N N . ALA A 1 91 ? -8.139 -3.923 8.537 1.00 76.00 91 ALA A N 1
ATOM 719 C CA . ALA A 1 91 ? -6.865 -3.758 9.229 1.00 76.00 91 ALA A CA 1
ATOM 720 C C . ALA A 1 91 ? -5.759 -4.600 8.570 1.00 76.00 91 ALA A C 1
ATOM 722 O O . ALA A 1 91 ? -4.689 -4.083 8.252 1.00 76.00 91 ALA A O 1
ATOM 723 N N . THR A 1 92 ? -6.054 -5.864 8.262 1.00 84.12 92 THR A N 1
ATOM 724 C CA . THR A 1 92 ? -5.127 -6.758 7.552 1.00 84.12 92 THR A CA 1
ATOM 725 C C . THR A 1 92 ? -4.766 -6.222 6.166 1.00 84.12 92 THR A C 1
ATOM 727 O O . THR A 1 92 ? -3.592 -6.227 5.786 1.00 84.12 92 THR A O 1
ATOM 730 N N . LEU A 1 93 ? -5.756 -5.714 5.421 1.00 79.12 93 LEU A N 1
ATOM 731 C CA . LEU A 1 93 ? -5.535 -5.106 4.108 1.00 79.12 93 LEU A CA 1
ATOM 732 C C . LEU A 1 93 ? -4.593 -3.904 4.209 1.00 79.12 93 LEU A C 1
ATOM 734 O O . LEU A 1 93 ? -3.609 -3.861 3.477 1.00 79.12 93 LEU A O 1
ATOM 738 N N . ILE A 1 94 ? -4.821 -2.986 5.154 1.00 75.62 94 ILE A N 1
ATOM 739 C CA . ILE A 1 94 ? -3.949 -1.818 5.361 1.00 75.62 94 ILE A CA 1
ATOM 740 C C . ILE A 1 94 ? -2.510 -2.261 5.639 1.00 75.62 94 ILE A C 1
ATOM 742 O O . ILE A 1 94 ? -1.594 -1.787 4.964 1.00 75.62 94 ILE A O 1
ATOM 746 N N . THR A 1 95 ? -2.306 -3.205 6.563 1.00 82.31 95 THR A N 1
ATOM 747 C CA . THR A 1 95 ? -0.972 -3.732 6.888 1.00 82.31 95 THR A CA 1
ATOM 748 C C . THR A 1 95 ? -0.300 -4.346 5.658 1.00 82.31 95 THR A C 1
ATOM 750 O O . THR A 1 95 ? 0.861 -4.052 5.366 1.00 82.31 95 THR A O 1
ATOM 753 N N . SER A 1 96 ? -1.020 -5.175 4.897 1.00 81.00 96 SER A N 1
ATOM 754 C CA . SER A 1 96 ? -0.471 -5.819 3.698 1.00 81.00 96 SER A CA 1
ATOM 755 C C . SER A 1 96 ? -0.112 -4.815 2.597 1.00 81.00 96 SER A C 1
ATOM 757 O O . SER A 1 96 ? 0.976 -4.908 2.027 1.00 81.00 96 SER A O 1
ATOM 759 N N . SER A 1 97 ? -0.963 -3.816 2.345 1.00 75.69 97 SER A N 1
ATOM 760 C CA . SER A 1 97 ? -0.749 -2.816 1.301 1.00 75.69 97 SER A CA 1
ATOM 761 C C . SER A 1 97 ? 0.360 -1.832 1.667 1.00 75.69 97 SER A C 1
ATOM 763 O O . SER A 1 97 ? 1.178 -1.512 0.809 1.00 75.69 97 SER A O 1
ATOM 765 N N . ILE A 1 98 ? 0.456 -1.385 2.927 1.00 80.69 98 ILE A N 1
ATOM 766 C CA . ILE A 1 98 ? 1.572 -0.535 3.382 1.00 80.69 98 ILE A CA 1
ATOM 767 C C . ILE A 1 98 ? 2.901 -1.277 3.211 1.00 80.69 98 ILE A C 1
ATOM 769 O O . ILE A 1 98 ? 3.828 -0.731 2.614 1.00 80.69 98 ILE A O 1
ATOM 773 N N . ASN A 1 99 ? 2.976 -2.540 3.646 1.00 81.81 99 ASN A N 1
ATOM 774 C CA . ASN A 1 99 ? 4.179 -3.361 3.488 1.00 81.81 99 ASN A CA 1
ATOM 775 C C . ASN A 1 99 ? 4.537 -3.590 2.012 1.00 81.81 99 ASN A C 1
ATOM 777 O O . ASN A 1 99 ? 5.706 -3.496 1.642 1.00 81.81 99 ASN A O 1
ATOM 781 N N . ALA A 1 100 ? 3.541 -3.860 1.164 1.00 78.44 100 ALA A N 1
ATOM 782 C CA . ALA A 1 100 ? 3.722 -4.023 -0.275 1.00 78.44 100 ALA A CA 1
ATOM 783 C C . ALA A 1 100 ? 4.291 -2.752 -0.926 1.00 78.44 100 ALA A C 1
ATOM 785 O O . 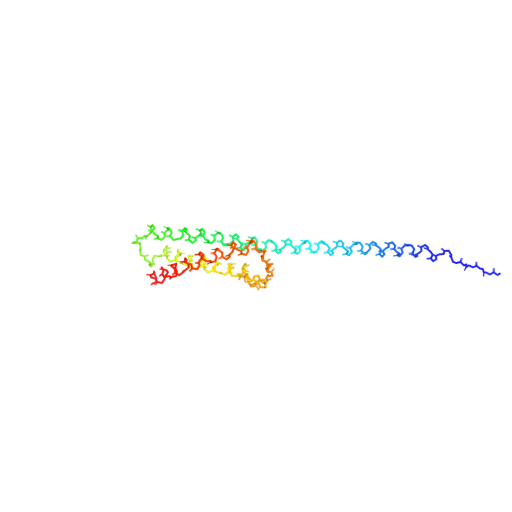ALA A 1 100 ? 5.248 -2.827 -1.698 1.00 78.44 100 ALA A O 1
ATOM 786 N N . ILE A 1 101 ? 3.732 -1.584 -0.590 1.00 79.62 101 ILE A N 1
ATOM 787 C CA . ILE A 1 101 ? 4.178 -0.286 -1.110 1.00 79.62 101 ILE A CA 1
ATOM 788 C C . ILE A 1 101 ? 5.590 0.056 -0.607 1.00 79.62 101 ILE A C 1
ATOM 790 O O . ILE A 1 101 ? 6.395 0.585 -1.374 1.00 79.62 101 ILE A O 1
ATOM 794 N N . GLU A 1 102 ? 5.904 -0.252 0.655 1.00 79.12 102 GLU A N 1
ATOM 795 C CA . GLU A 1 102 ? 7.197 0.054 1.277 1.00 79.12 102 GLU A CA 1
ATOM 796 C C . GLU A 1 102 ? 8.335 -0.835 0.755 1.00 79.12 102 GLU A C 1
ATOM 798 O O . GLU A 1 102 ? 9.425 -0.339 0.470 1.00 79.12 102 GLU A O 1
ATOM 803 N N . GLN A 1 103 ? 8.096 -2.140 0.605 1.00 77.69 103 GLN A N 1
ATOM 804 C CA . GLN A 1 103 ? 9.120 -3.085 0.149 1.00 77.69 103 GLN A CA 1
ATOM 805 C C . GLN A 1 103 ? 9.333 -3.019 -1.369 1.00 77.69 103 GLN A C 1
ATOM 807 O O . GLN A 1 103 ? 10.456 -3.205 -1.849 1.00 77.69 103 GLN A O 1
ATOM 812 N N . GLY A 1 104 ? 8.273 -2.740 -2.135 1.00 73.44 104 GLY A N 1
ATOM 813 C CA . GLY A 1 104 ? 8.279 -2.936 -3.582 1.00 73.44 104 GLY A CA 1
ATOM 814 C C . GLY A 1 104 ? 8.558 -4.400 -3.972 1.00 73.44 104 GLY A C 1
ATOM 815 O O . GLY A 1 104 ? 8.611 -5.293 -3.130 1.00 73.44 104 GLY A O 1
ATOM 816 N N . GLY A 1 105 ? 8.768 -4.671 -5.261 1.00 73.62 105 GLY A N 1
ATOM 817 C CA . GLY A 1 105 ? 9.125 -6.015 -5.742 1.00 73.62 105 GLY A CA 1
ATOM 818 C C . GLY A 1 105 ? 7.921 -6.921 -6.031 1.00 73.62 105 GLY A C 1
ATOM 819 O O . GLY A 1 105 ? 6.817 -6.435 -6.257 1.00 73.62 105 GLY A O 1
ATOM 820 N N . GLU A 1 106 ? 8.119 -8.246 -6.095 1.00 76.19 106 GLU A N 1
ATOM 821 C CA . GLU A 1 106 ? 7.017 -9.180 -6.386 1.00 76.19 106 GLU A CA 1
ATOM 822 C C . GLU A 1 106 ? 6.051 -9.294 -5.198 1.00 76.19 106 GLU A C 1
ATOM 824 O O . GLU A 1 106 ? 6.376 -9.890 -4.173 1.00 76.19 106 GLU A O 1
ATOM 829 N N . ILE A 1 107 ? 4.834 -8.783 -5.374 1.00 71.69 107 ILE A N 1
ATOM 830 C CA . ILE A 1 107 ? 3.705 -8.971 -4.466 1.00 71.69 107 ILE A CA 1
ATOM 831 C C . ILE A 1 107 ? 2.737 -9.996 -5.052 1.00 71.69 107 ILE A C 1
ATOM 833 O O . ILE A 1 107 ? 2.584 -10.093 -6.270 1.00 71.69 107 ILE A O 1
ATOM 837 N N . THR A 1 108 ? 2.080 -10.770 -4.192 1.00 70.06 108 THR A N 1
ATOM 838 C CA . THR A 1 108 ? 0.997 -11.672 -4.599 1.00 70.06 108 THR A CA 1
ATOM 839 C C . THR A 1 108 ? -0.312 -11.105 -4.082 1.00 70.06 108 THR A C 1
ATOM 841 O O . THR A 1 108 ? -0.453 -10.875 -2.887 1.00 70.06 108 THR A O 1
ATOM 844 N N . ASP A 1 109 ? -1.235 -10.850 -4.994 1.00 65.50 109 ASP A N 1
ATOM 845 C CA . ASP A 1 109 ? -2.570 -10.342 -4.695 1.00 65.50 109 ASP A CA 1
ATOM 846 C C . ASP A 1 109 ? -3.488 -11.454 -4.161 1.00 65.50 109 ASP A C 1
ATOM 848 O O . ASP A 1 109 ? -3.163 -12.641 -4.262 1.00 65.50 109 ASP A O 1
ATOM 852 N N . ILE A 1 110 ? -4.654 -11.079 -3.633 1.00 60.69 110 ILE A N 1
ATOM 853 C CA . ILE A 1 110 ? -5.653 -11.988 -3.047 1.00 60.69 110 ILE A CA 1
ATOM 854 C C . ILE A 1 110 ? -6.123 -13.078 -4.025 1.00 60.69 110 ILE A C 1
ATOM 856 O O . ILE A 1 110 ? -6.448 -14.187 -3.610 1.00 60.69 110 ILE A O 1
ATOM 860 N N . ASP A 1 111 ? -6.072 -12.799 -5.331 1.00 69.62 111 ASP A N 1
ATOM 861 C CA . ASP A 1 111 ? -6.400 -13.738 -6.410 1.00 69.62 111 ASP A CA 1
ATOM 862 C C . ASP A 1 111 ? -5.239 -14.695 -6.768 1.00 69.62 111 ASP A C 1
ATOM 864 O O . ASP A 1 111 ? -5.308 -15.440 -7.749 1.00 69.62 111 ASP A O 1
ATOM 868 N N . GLY A 1 112 ? -4.122 -14.650 -6.033 1.00 69.56 112 GLY A N 1
ATOM 869 C CA . GLY A 1 112 ? -2.916 -15.441 -6.303 1.00 69.56 112 GLY A CA 1
ATOM 870 C C . GLY A 1 112 ? -2.085 -14.938 -7.490 1.00 69.56 112 GLY A C 1
ATOM 871 O O . GLY A 1 112 ? -1.155 -15.616 -7.938 1.00 69.56 112 GLY A O 1
ATOM 872 N N . LYS A 1 113 ? -2.402 -13.755 -8.029 1.00 71.56 113 LYS A N 1
ATOM 873 C CA . LYS A 1 113 ? -1.646 -13.133 -9.123 1.00 71.56 113 LYS A CA 1
ATOM 874 C C . LYS A 1 113 ? -0.416 -12.419 -8.584 1.00 71.56 113 LYS A C 1
ATOM 876 O O . LYS A 1 113 ? -0.504 -11.658 -7.627 1.00 71.56 113 LYS A O 1
ATOM 881 N N . ARG A 1 114 ? 0.727 -12.646 -9.232 1.00 75.50 114 ARG A N 1
ATOM 882 C CA . ARG A 1 114 ? 1.986 -11.972 -8.906 1.00 75.50 114 ARG A CA 1
ATOM 883 C C . ARG A 1 114 ? 2.133 -10.693 -9.715 1.00 75.50 114 ARG A C 1
ATOM 885 O O . ARG A 1 114 ? 2.023 -10.729 -10.939 1.00 75.50 114 ARG A O 1
ATOM 892 N N . TYR A 1 115 ? 2.437 -9.598 -9.035 1.00 70.56 115 TYR A N 1
ATOM 893 C CA . TYR A 1 115 ? 2.701 -8.294 -9.627 1.00 70.56 115 TYR A CA 1
ATOM 894 C C . TYR A 1 115 ? 4.045 -7.782 -9.139 1.00 70.56 115 TYR A C 1
ATOM 896 O O . TYR A 1 115 ? 4.370 -7.922 -7.969 1.00 70.56 115 TYR A O 1
ATOM 904 N N . ASN A 1 116 ? 4.824 -7.157 -10.019 1.00 75.25 116 ASN A N 1
ATOM 905 C CA . ASN A 1 116 ? 6.046 -6.480 -9.602 1.00 75.25 116 ASN A CA 1
ATOM 906 C C . ASN A 1 116 ? 5.739 -5.009 -9.303 1.00 75.25 116 ASN A C 1
ATOM 908 O O . ASN A 1 116 ? 5.544 -4.214 -10.227 1.00 75.25 116 ASN A O 1
ATOM 912 N N . LEU A 1 117 ? 5.695 -4.659 -8.022 1.00 77.00 117 LEU A N 1
ATOM 913 C CA . LEU A 1 117 ? 5.469 -3.304 -7.556 1.00 77.00 117 LEU A CA 1
ATOM 914 C C . LEU A 1 117 ? 6.738 -2.460 -7.765 1.00 77.00 117 LEU A C 1
ATOM 916 O O . LEU A 1 117 ? 7.823 -2.854 -7.322 1.00 77.00 117 LEU A O 1
ATOM 920 N N . PRO A 1 118 ? 6.650 -1.308 -8.453 1.00 71.56 118 PRO A N 1
ATOM 921 C CA . PRO A 1 118 ? 7.801 -0.428 -8.605 1.00 71.56 118 PRO A CA 1
ATOM 922 C C . PRO A 1 118 ? 8.205 0.149 -7.244 1.00 71.56 118 PRO A C 1
ATOM 924 O O . PRO A 1 118 ? 7.346 0.528 -6.452 1.00 71.56 118 PRO A O 1
ATOM 927 N N . SER A 1 119 ? 9.511 0.262 -6.985 1.00 72.94 119 SER A N 1
ATOM 928 C CA . SER A 1 119 ? 9.993 0.978 -5.801 1.00 72.94 119 SER A CA 1
ATOM 929 C C . SER A 1 119 ? 9.523 2.432 -5.836 1.00 72.94 119 SER A C 1
ATOM 931 O O . SER A 1 119 ? 9.655 3.117 -6.857 1.00 72.94 119 SER A O 1
ATOM 933 N N . ILE A 1 120 ? 8.995 2.906 -4.712 1.00 78.44 120 ILE A N 1
ATOM 934 C CA . ILE A 1 120 ? 8.595 4.301 -4.544 1.00 78.44 120 ILE A CA 1
ATOM 935 C C . ILE A 1 120 ? 9.811 5.233 -4.552 1.00 78.44 120 ILE A C 1
ATOM 937 O O . ILE A 1 120 ? 10.920 4.866 -4.168 1.00 78.44 120 ILE A O 1
ATOM 941 N N . ASN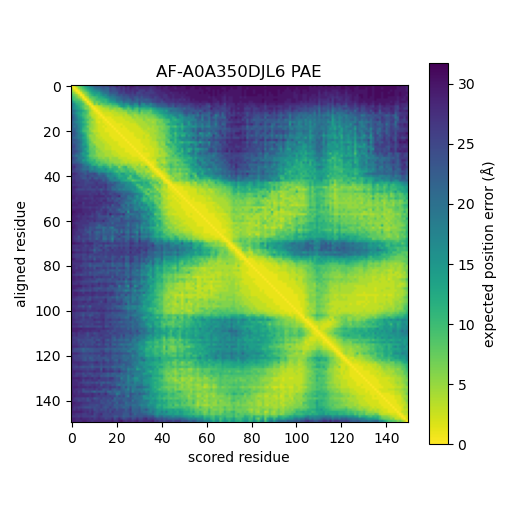 A 1 121 ? 9.612 6.465 -5.025 1.00 77.94 121 ASN A N 1
ATOM 942 C CA . ASN A 1 121 ? 10.654 7.489 -4.964 1.00 77.94 121 ASN A CA 1
ATOM 943 C C . ASN A 1 121 ? 10.880 7.951 -3.508 1.00 77.94 121 ASN A C 1
ATOM 945 O O . ASN A 1 121 ? 10.027 7.755 -2.644 1.00 77.94 121 ASN A O 1
ATOM 949 N N . SER A 1 122 ? 12.003 8.621 -3.239 1.00 71.00 122 SER A N 1
ATOM 950 C CA . SER A 1 122 ? 12.378 9.050 -1.881 1.00 71.00 122 SER A CA 1
ATOM 951 C C . SER A 1 122 ? 11.370 9.990 -1.208 1.00 71.00 122 SER A C 1
ATOM 953 O O . SER A 1 122 ? 11.248 9.973 0.012 1.00 71.00 122 SER A O 1
ATOM 955 N N . GLN A 1 123 ? 10.629 10.796 -1.973 1.00 71.94 123 GLN A N 1
ATOM 956 C CA . GLN A 1 123 ? 9.599 11.684 -1.429 1.00 71.94 123 GLN A CA 1
ATOM 957 C C . GLN A 1 123 ? 8.348 10.901 -1.003 1.00 71.94 123 GLN A C 1
ATOM 959 O O . GLN A 1 123 ? 7.780 11.172 0.054 1.00 71.94 123 GLN A O 1
ATOM 964 N N . SER A 1 124 ? 7.937 9.921 -1.807 1.00 71.94 124 SER A N 1
ATOM 965 C CA . SER A 1 124 ? 6.841 8.999 -1.501 1.00 71.94 124 SER A CA 1
ATOM 966 C C . SER A 1 124 ? 7.206 8.035 -0.368 1.00 71.94 124 SER A C 1
ATOM 968 O O . SER A 1 124 ? 6.343 7.721 0.445 1.00 71.94 124 SER A O 1
ATOM 970 N N . GLN A 1 125 ? 8.480 7.640 -0.248 1.00 74.31 125 GLN A N 1
ATOM 971 C CA . GLN A 1 125 ? 8.982 6.819 0.859 1.00 74.31 125 GLN A CA 1
ATOM 972 C C . GLN A 1 125 ? 8.704 7.471 2.213 1.00 74.31 125 GLN A C 1
ATOM 974 O O . GLN A 1 125 ? 8.118 6.840 3.082 1.00 74.31 125 GLN A O 1
ATOM 979 N N . THR A 1 126 ? 9.037 8.755 2.373 1.00 72.88 126 THR A N 1
ATOM 980 C CA . THR A 1 126 ? 8.776 9.487 3.621 1.00 72.88 126 THR A CA 1
ATOM 981 C C . THR A 1 126 ? 7.288 9.518 3.979 1.00 72.88 126 THR A C 1
ATOM 983 O O . THR A 1 126 ? 6.934 9.431 5.151 1.00 72.88 126 THR A O 1
ATOM 986 N N . GLN A 1 127 ? 6.404 9.629 2.980 1.00 73.75 127 GLN A N 1
ATOM 987 C CA . GLN A 1 127 ? 4.954 9.654 3.200 1.00 73.75 127 GLN A CA 1
ATOM 988 C C . GLN A 1 127 ? 4.419 8.285 3.635 1.00 73.75 127 GLN A C 1
ATOM 990 O O . GLN A 1 127 ? 3.598 8.215 4.545 1.00 73.75 127 GLN A O 1
ATOM 995 N N . ILE A 1 128 ? 4.909 7.206 3.020 1.00 76.50 128 ILE A N 1
ATOM 996 C CA . ILE A 1 128 ? 4.523 5.835 3.372 1.00 76.50 128 ILE A CA 1
ATOM 997 C C . ILE A 1 128 ? 5.074 5.439 4.738 1.00 76.50 128 ILE A C 1
ATOM 999 O O . ILE A 1 128 ? 4.332 4.884 5.539 1.00 76.50 128 ILE A O 1
ATOM 1003 N N . THR A 1 129 ? 6.318 5.799 5.057 1.00 75.69 129 THR A N 1
ATOM 1004 C CA . THR A 1 129 ? 6.879 5.580 6.395 1.00 75.69 129 THR A CA 1
ATOM 1005 C C . THR A 1 129 ? 6.076 6.330 7.461 1.00 75.69 129 THR A C 1
ATOM 1007 O O . THR A 1 129 ? 5.720 5.733 8.469 1.00 75.69 129 THR A O 1
ATOM 1010 N N . ALA A 1 130 ? 5.685 7.588 7.222 1.00 73.31 130 ALA A N 1
ATOM 1011 C CA . ALA A 1 130 ? 4.826 8.325 8.153 1.00 73.31 130 ALA A CA 1
ATOM 1012 C C . ALA A 1 130 ? 3.433 7.680 8.321 1.00 73.31 130 ALA A C 1
ATOM 1014 O O . ALA A 1 130 ? 2.900 7.637 9.429 1.00 73.31 130 ALA A O 1
ATOM 1015 N N . ALA A 1 131 ? 2.844 7.155 7.240 1.00 72.25 131 ALA A N 1
ATOM 1016 C CA . ALA A 1 131 ? 1.586 6.411 7.308 1.00 72.25 131 ALA A CA 1
ATOM 1017 C C . ALA A 1 131 ? 1.740 5.090 8.085 1.00 72.25 131 ALA A C 1
ATOM 1019 O O . ALA A 1 131 ? 0.877 4.762 8.897 1.00 72.25 131 ALA A O 1
ATOM 1020 N N . ASN A 1 132 ? 2.850 4.369 7.891 1.00 77.56 132 ASN A N 1
ATOM 1021 C CA . ASN A 1 132 ? 3.174 3.146 8.625 1.00 77.56 132 ASN A CA 1
ATOM 1022 C C . ASN A 1 132 ? 3.364 3.429 10.124 1.00 77.56 132 ASN A C 1
ATOM 1024 O O . ASN A 1 132 ? 2.790 2.740 10.957 1.00 77.56 132 ASN A O 1
ATOM 1028 N N . GLU A 1 133 ? 4.084 4.494 10.486 1.00 77.31 133 GLU A N 1
ATOM 1029 C CA . GLU A 1 133 ? 4.243 4.918 11.884 1.00 77.31 133 GLU A CA 1
ATOM 1030 C C . GLU A 1 133 ? 2.890 5.210 12.551 1.00 77.31 133 GLU A C 1
ATOM 1032 O O . GLU A 1 133 ? 2.640 4.771 13.673 1.00 77.31 133 GLU A O 1
ATOM 1037 N N . GLN A 1 134 ? 1.985 5.910 11.859 1.00 73.75 134 GLN A N 1
ATOM 1038 C CA . GLN A 1 134 ? 0.631 6.158 12.364 1.00 73.75 134 GLN A CA 1
ATOM 1039 C C . GLN A 1 134 ? -0.180 4.865 12.487 1.00 73.75 134 GLN A C 1
ATOM 1041 O O . GLN A 1 134 ? -0.874 4.667 13.487 1.00 73.75 134 GLN A O 1
ATOM 1046 N N . TRP A 1 135 ? -0.076 3.975 11.500 1.00 82.50 135 TRP A N 1
ATOM 1047 C CA . TRP A 1 135 ? -0.761 2.690 11.505 1.00 82.50 135 TRP A CA 1
ATOM 1048 C C . TRP A 1 135 ? -0.283 1.787 12.648 1.00 82.50 135 TRP A C 1
ATOM 1050 O O . TRP A 1 135 ? -1.113 1.259 13.380 1.00 82.50 135 TRP A O 1
ATOM 1060 N N . GLN A 1 136 ? 1.024 1.709 12.908 1.00 78.25 136 GLN A N 1
ATOM 1061 C CA . GLN A 1 136 ? 1.592 0.930 14.017 1.00 78.25 136 GLN A CA 1
ATOM 1062 C C . GLN A 1 136 ? 1.150 1.418 15.405 1.00 78.25 136 GLN A C 1
ATOM 1064 O O . GLN A 1 136 ? 1.172 0.651 16.367 1.00 78.25 136 GLN A O 1
ATOM 1069 N N . LEU A 1 137 ? 0.725 2.678 15.539 1.00 73.06 137 LEU A N 1
ATOM 1070 C CA . LEU A 1 137 ? 0.131 3.192 16.779 1.00 73.06 137 LEU A CA 1
ATOM 1071 C C . LEU A 1 137 ? -1.354 2.821 16.928 1.00 73.06 137 LEU A C 1
ATOM 1073 O O . LEU A 1 137 ? -1.864 2.768 18.053 1.00 73.06 137 LEU A O 1
ATOM 1077 N N . LEU A 1 138 ? -2.051 2.606 15.811 1.00 68.31 138 LEU A N 1
ATOM 1078 C CA . LEU A 1 138 ? -3.494 2.364 15.741 1.00 68.31 138 LEU A CA 1
ATOM 1079 C C . LEU A 1 138 ? -3.838 0.872 15.716 1.00 68.31 138 LEU A C 1
ATOM 1081 O O . LEU A 1 138 ? -4.724 0.448 16.456 1.00 68.31 138 LEU A O 1
ATOM 1085 N N . GLU A 1 139 ? -3.118 0.075 14.928 1.00 75.62 139 GLU A N 1
ATOM 1086 C CA . GLU A 1 139 ? -3.341 -1.364 14.755 1.00 75.62 139 GLU A CA 1
ATOM 1087 C C . GLU A 1 139 ? -3.401 -2.114 16.099 1.00 75.62 139 GLU A C 1
ATOM 1089 O O . GLU A 1 139 ? -4.382 -2.823 16.321 1.00 75.62 139 GLU A O 1
ATOM 1094 N N . PRO A 1 140 ? -2.484 -1.907 17.070 1.00 74.88 140 PRO A N 1
ATOM 1095 C CA . PRO A 1 140 ? -2.563 -2.604 18.353 1.00 74.88 140 PRO A CA 1
ATOM 1096 C C . PRO A 1 140 ? -3.808 -2.243 19.168 1.00 74.88 140 PRO A C 1
ATOM 1098 O O . PRO A 1 140 ? -4.279 -3.056 19.958 1.00 74.88 140 PRO A O 1
ATOM 1101 N N . LYS A 1 141 ? -4.348 -1.028 18.999 1.00 72.50 141 LYS A N 1
ATOM 1102 C CA . LYS A 1 141 ? -5.572 -0.587 19.688 1.00 72.50 141 LYS A CA 1
ATOM 1103 C C . LYS A 1 141 ? -6.801 -1.259 19.089 1.00 72.50 141 LYS A C 1
ATOM 1105 O O . LYS A 1 141 ? -7.677 -1.677 19.836 1.00 72.50 141 LYS A O 1
ATOM 1110 N N . ILE A 1 142 ? -6.832 -1.388 17.762 1.00 72.31 142 ILE A N 1
ATOM 1111 C CA . ILE A 1 142 ? -7.880 -2.114 17.038 1.00 72.31 142 ILE A CA 1
ATOM 1112 C C . ILE A 1 142 ? -7.839 -3.596 17.423 1.00 72.31 142 ILE A C 1
ATOM 1114 O O . ILE A 1 142 ? -8.861 -4.158 17.789 1.00 72.31 142 ILE A O 1
ATOM 1118 N N . GLN A 1 143 ? -6.654 -4.208 17.429 1.00 77.12 143 GLN A N 1
ATOM 1119 C CA . GLN A 1 143 ? -6.473 -5.611 17.816 1.00 77.12 143 GLN A CA 1
ATOM 1120 C C . GLN A 1 143 ? -6.836 -5.872 19.284 1.00 77.12 143 GLN A C 1
ATOM 1122 O O . GLN A 1 143 ? -7.449 -6.889 19.598 1.00 77.12 143 GLN A O 1
ATOM 1127 N N . ALA A 1 144 ? -6.496 -4.951 20.192 1.00 72.75 144 ALA A N 1
ATOM 1128 C CA . ALA A 1 144 ? -6.930 -5.038 21.585 1.00 72.75 144 ALA A CA 1
ATOM 1129 C C . ALA A 1 144 ? -8.461 -4.982 21.703 1.00 72.75 144 ALA A C 1
ATOM 1131 O O . ALA A 1 144 ? -9.040 -5.793 22.413 1.00 72.75 144 ALA A O 1
ATOM 1132 N N . TYR A 1 145 ? -9.106 -4.081 20.959 1.00 67.44 145 TYR A N 1
ATOM 1133 C CA . TYR A 1 145 ? -10.562 -3.972 20.929 1.00 67.44 145 TYR A CA 1
ATOM 1134 C C . TYR A 1 145 ? -11.237 -5.232 20.364 1.00 67.44 145 TYR A C 1
ATOM 1136 O O . TYR A 1 145 ? -12.192 -5.718 20.956 1.00 67.44 145 TYR A O 1
ATOM 1144 N N . LEU A 1 146 ? -10.723 -5.788 19.259 1.00 71.44 146 LEU A N 1
ATOM 1145 C CA . LEU A 1 146 ? -11.214 -7.047 18.681 1.00 71.44 146 LEU A CA 1
ATOM 1146 C C . LEU A 1 146 ? -11.129 -8.195 19.698 1.00 71.44 146 LEU A C 1
ATOM 1148 O O . LEU A 1 146 ? -12.088 -8.936 19.870 1.00 71.44 146 LEU A O 1
ATOM 1152 N N . LYS A 1 147 ? -10.013 -8.290 20.429 1.00 73.88 147 LYS A N 1
ATOM 1153 C CA . LYS A 1 147 ? -9.796 -9.321 21.451 1.00 73.88 147 LYS A CA 1
ATOM 1154 C C . LYS A 1 147 ? -10.712 -9.187 22.673 1.00 73.88 147 LYS A C 1
ATOM 1156 O O . LYS A 1 147 ? -11.016 -10.194 23.300 1.00 73.88 147 LYS A O 1
ATOM 1161 N N . ASP A 1 148 ? -11.085 -7.965 23.041 1.00 65.12 148 ASP A N 1
ATOM 1162 C CA . ASP A 1 148 ? -12.007 -7.711 24.154 1.00 65.12 148 ASP A CA 1
ATOM 1163 C C . ASP A 1 148 ? -13.483 -7.920 23.748 1.00 65.12 148 ASP A C 1
ATOM 1165 O O . ASP A 1 148 ? -14.350 -7.993 24.621 1.00 65.12 148 ASP A O 1
ATOM 1169 N N . ALA A 1 149 ? -13.773 -7.982 22.441 1.00 58.66 149 ALA A N 1
ATOM 1170 C CA . ALA A 1 149 ? -15.111 -8.172 21.880 1.00 5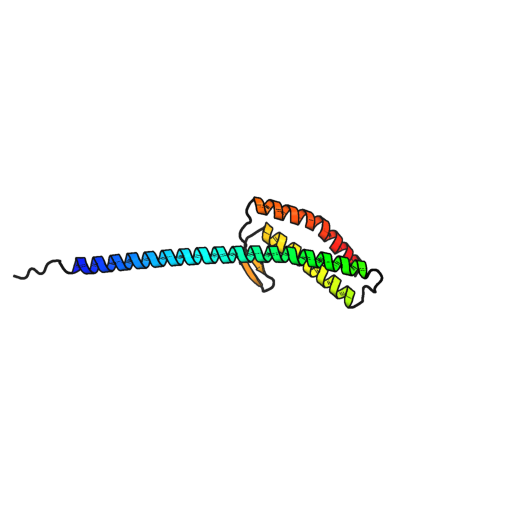8.66 149 ALA A CA 1
ATOM 1171 C C . ALA A 1 149 ? -15.468 -9.646 21.570 1.00 58.66 149 ALA A C 1
ATOM 1173 O O . ALA A 1 149 ? -16.660 -9.938 21.431 1.00 58.66 149 ALA A O 1
ATOM 1174 N N . ASP A 1 150 ? -14.465 -10.531 21.483 1.00 50.91 150 ASP A N 1
ATOM 1175 C CA . ASP A 1 150 ? -14.581 -12.006 21.450 1.00 50.91 150 ASP A CA 1
ATOM 1176 C C . ASP A 1 150 ? -14.932 -12.603 22.831 1.00 50.91 150 ASP A C 1
ATOM 1178 O O . ASP A 1 150 ? -15.747 -13.557 22.881 1.00 50.91 150 ASP A O 1
#

Foldseek 3Di:
DDDPDDDPVVVVVVVVVVVVVVVVVVVVVVVVVVVVVLVVVLVVVLVVLVVLLVVLVVLLVVLVVVCVVCVPPQLPDPVNVVSLVSNVVSLVSNVLSLCCQQVFQWDQDPVRDTDGHDHDDPVVNVVSVVVVVVSVVVSVVSVVVSVVSD